Protein AF-A0A813KMC5-F1 (afdb_monomer)

Mean predicted aligned error: 9.62 Å

Sequence (122 aa):
ALAAATIFVACHALCIFRRPLALIGEELLSRVCIVKIGGCVLLLLHETLWAFPPAKQGAPLRAWHAIGTTLLLDTLLLAFLKVPREERNSRSTLLRVGFTACRLTSDFIPFAAVFFLWSASL

pLDDT: mean 71.36, std 12.16, range [42.28, 87.62]

Radius of gyration: 17.1 Å; Cα contacts (8 Å, |Δi|>4): 81; chains: 1; bounding box: 41×24×46 Å

Solvent-accessible surface area (backbone atoms only — not comparable to full-atom values): 6737 Å² total; per-residue (Å²): 97,67,67,42,54,52,49,53,51,52,30,55,59,30,26,77,71,62,38,51,60,81,70,88,58,57,68,59,54,42,53,52,31,53,54,49,40,54,49,41,52,52,49,52,47,50,51,59,65,67,60,69,63,94,78,75,91,68,70,88,48,72,63,57,56,54,42,51,50,38,40,52,38,35,41,39,44,42,29,47,69,71,48,59,54,87,54,41,24,45,77,68,38,58,54,50,22,50,54,46,24,53,49,53,49,62,61,44,52,56,53,51,50,51,52,50,55,52,62,77,73,108

Nearest PDB structures (foldseek):
  4tnv-assembly2_P  TM=2.756E-01  e=2.681E+00  Caenorhabditis elegans
  7tu9-assembly1_B  TM=2.882E-01  e=5.307E+00  Danio rerio

Structure (mmCIF, N/CA/C/O backbone):
data_AF-A0A813KMC5-F1
#
_entry.id   AF-A0A813KMC5-F1
#
loop_
_atom_site.group_PDB
_atom_site.id
_atom_site.type_symbol
_atom_site.label_atom_id
_atom_site.label_alt_id
_atom_site.label_comp_id
_atom_site.label_asym_id
_atom_site.label_entity_id
_atom_site.label_seq_id
_atom_site.pdbx_PDB_ins_code
_atom_site.Cartn_x
_atom_site.Cartn_y
_atom_site.Cartn_z
_atom_site.occupancy
_atom_site.B_iso_or_equiv
_atom_site.auth_seq_id
_atom_site.auth_comp_id
_atom_site.auth_asym_id
_atom_site.auth_atom_id
_atom_site.pdbx_PDB_model_num
ATOM 1 N N . ALA A 1 1 ? -6.998 4.168 -7.431 1.00 56.22 1 ALA A N 1
ATOM 2 C CA . ALA A 1 1 ? -6.826 5.510 -6.843 1.00 56.22 1 ALA A CA 1
ATOM 3 C C . ALA A 1 1 ? -8.063 5.968 -6.066 1.00 56.22 1 ALA A C 1
ATOM 5 O O . ALA A 1 1 ? -7.949 6.148 -4.861 1.00 56.22 1 ALA A O 1
ATOM 6 N N . LEU A 1 2 ? -9.242 6.086 -6.701 1.00 66.69 2 LEU A N 1
ATOM 7 C CA . LEU A 1 2 ? -10.457 6.594 -6.037 1.00 66.69 2 LEU A CA 1
ATOM 8 C C . LEU A 1 2 ? -10.814 5.864 -4.731 1.00 66.69 2 LEU A C 1
ATOM 10 O O . LEU A 1 2 ? -11.005 6.522 -3.719 1.00 66.69 2 LEU A O 1
ATOM 14 N N . ALA A 1 3 ? -10.818 4.527 -4.723 1.00 69.06 3 ALA A N 1
ATOM 15 C CA . ALA A 1 3 ? -11.218 3.748 -3.547 1.00 69.06 3 ALA A CA 1
ATOM 16 C C . ALA A 1 3 ? -10.386 4.056 -2.285 1.00 69.06 3 ALA A C 1
ATOM 18 O O . ALA A 1 3 ? -10.949 4.225 -1.209 1.00 69.06 3 ALA A O 1
ATOM 19 N N . ALA A 1 4 ? -9.061 4.193 -2.412 1.00 67.88 4 ALA A N 1
ATOM 20 C CA . ALA A 1 4 ? -8.193 4.544 -1.288 1.00 67.88 4 ALA A CA 1
ATOM 21 C C . ALA A 1 4 ? -8.505 5.954 -0.763 1.00 67.88 4 ALA A C 1
ATOM 23 O O . ALA A 1 4 ? -8.690 6.134 0.437 1.00 67.88 4 ALA A O 1
ATOM 24 N N . ALA A 1 5 ? -8.649 6.939 -1.656 1.00 70.00 5 ALA A N 1
ATOM 25 C CA . ALA A 1 5 ? -9.011 8.303 -1.273 1.00 70.00 5 ALA A CA 1
ATOM 26 C C . ALA A 1 5 ? -10.372 8.353 -0.556 1.00 70.00 5 ALA A C 1
ATOM 28 O O . ALA A 1 5 ? -10.494 8.986 0.490 1.00 70.00 5 ALA A O 1
ATOM 29 N N . THR A 1 6 ? -11.373 7.625 -1.058 1.00 76.94 6 THR A N 1
ATOM 30 C CA . THR A 1 6 ? -12.694 7.519 -0.425 1.00 76.94 6 THR A CA 1
ATOM 31 C C . THR A 1 6 ? -12.610 6.887 0.965 1.00 76.94 6 THR A C 1
ATOM 33 O O . THR A 1 6 ? -13.253 7.377 1.888 1.00 76.94 6 THR A O 1
ATOM 36 N N . ILE A 1 7 ? -11.787 5.849 1.147 1.00 79.19 7 ILE A N 1
ATOM 37 C CA . ILE A 1 7 ? -11.567 5.198 2.449 1.00 79.19 7 ILE A CA 1
ATOM 38 C C . ILE A 1 7 ? -10.899 6.158 3.441 1.00 79.19 7 ILE A C 1
ATOM 40 O O . ILE A 1 7 ? -11.331 6.240 4.589 1.00 79.19 7 ILE A O 1
ATOM 44 N N . PHE A 1 8 ? -9.900 6.933 3.009 1.00 72.31 8 PHE A N 1
ATOM 45 C CA . PHE A 1 8 ? -9.254 7.939 3.858 1.00 72.31 8 PHE A CA 1
ATOM 46 C C . PHE A 1 8 ? -10.213 9.064 4.263 1.00 72.31 8 PHE A C 1
ATOM 48 O O . PHE A 1 8 ? -10.245 9.449 5.432 1.00 72.31 8 PHE A O 1
ATOM 55 N N . VAL A 1 9 ? -11.038 9.553 3.333 1.00 79.19 9 VAL A N 1
ATOM 56 C CA . VAL A 1 9 ? -12.066 10.565 3.623 1.00 79.19 9 VAL A CA 1
ATOM 57 C C . VAL A 1 9 ? -13.130 10.009 4.573 1.00 79.19 9 VAL A C 1
ATOM 59 O O . VAL A 1 9 ? -13.473 10.670 5.552 1.00 79.19 9 VAL A O 1
ATOM 62 N N . ALA A 1 10 ? -13.608 8.783 4.345 1.00 78.12 10 ALA A N 1
ATOM 63 C CA . ALA A 1 10 ? -14.574 8.118 5.219 1.00 78.12 10 ALA A CA 1
ATOM 64 C C . ALA A 1 10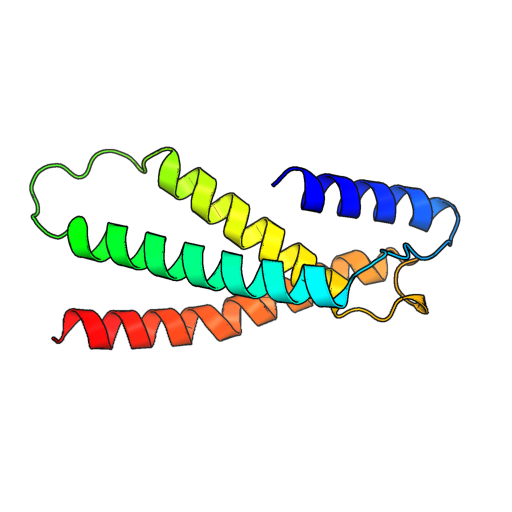 ? -14.004 7.885 6.625 1.00 78.12 10 ALA A C 1
ATOM 66 O O . ALA A 1 10 ? -14.682 8.142 7.618 1.00 78.12 10 ALA A O 1
ATOM 67 N N . CYS A 1 11 ? -12.739 7.468 6.723 1.00 75.62 11 CYS A N 1
ATOM 68 C CA . CYS A 1 11 ? -12.047 7.336 7.999 1.00 75.62 11 CYS A CA 1
ATOM 69 C C . CYS A 1 11 ? -11.957 8.687 8.713 1.00 75.62 11 CYS A C 1
ATOM 71 O O . CYS A 1 11 ? -12.297 8.775 9.887 1.00 75.62 11 CYS A O 1
ATOM 73 N N . HIS A 1 12 ? -11.560 9.752 8.011 1.00 75.62 12 HIS A N 1
ATOM 74 C CA . HIS A 1 12 ? -11.469 11.088 8.595 1.00 75.62 12 HIS A CA 1
ATOM 75 C C . HIS A 1 12 ? -12.834 11.590 9.091 1.00 75.62 12 HIS A C 1
ATOM 77 O O . HIS A 1 12 ? -12.926 12.131 10.192 1.00 75.62 12 HIS A O 1
ATOM 83 N N . ALA A 1 13 ? -13.899 11.375 8.315 1.00 79.12 13 ALA A N 1
ATOM 84 C CA . ALA A 1 13 ? -15.261 11.727 8.706 1.00 79.12 13 ALA A CA 1
ATOM 85 C C . ALA A 1 13 ? -15.722 10.948 9.950 1.00 79.12 13 ALA A C 1
ATOM 87 O O . ALA A 1 13 ? -16.278 11.540 10.871 1.00 79.12 13 ALA A O 1
ATOM 88 N N . LEU A 1 14 ? -15.448 9.643 10.028 1.00 78.88 14 LEU A N 1
ATOM 89 C CA . LEU A 1 14 ? -15.836 8.808 11.171 1.00 78.88 14 LEU A CA 1
ATOM 90 C C . LEU A 1 14 ? -14.994 9.062 12.430 1.00 78.88 14 LEU A C 1
ATOM 92 O O . LEU A 1 14 ? -15.528 8.975 13.539 1.00 78.88 14 LEU A O 1
ATOM 96 N N . CYS A 1 15 ? -13.727 9.466 12.280 1.00 75.75 15 CYS A N 1
ATOM 97 C CA . CYS A 1 15 ? -12.887 9.918 13.392 1.00 75.75 15 CYS A CA 1
ATOM 98 C C . CYS A 1 15 ? -13.510 11.108 14.139 1.00 75.75 15 CYS A C 1
ATOM 100 O O . CYS A 1 15 ? -13.400 11.177 15.362 1.00 75.75 15 CYS A O 1
ATOM 102 N N . ILE A 1 16 ? -14.211 12.017 13.442 1.00 79.56 16 ILE A N 1
ATOM 103 C CA . ILE A 1 16 ? -14.922 13.148 14.077 1.00 79.56 16 ILE A CA 1
ATOM 104 C C . ILE A 1 16 ? -15.973 12.633 15.071 1.00 79.56 16 ILE A C 1
ATOM 106 O O . ILE A 1 16 ? -16.131 13.190 16.154 1.00 79.56 16 ILE A O 1
ATOM 110 N N . PHE A 1 17 ? -16.628 11.518 14.745 1.00 81.94 17 PHE A N 1
ATOM 111 C CA . PHE A 1 17 ? -17.636 10.870 15.587 1.00 81.94 17 PHE A CA 1
ATOM 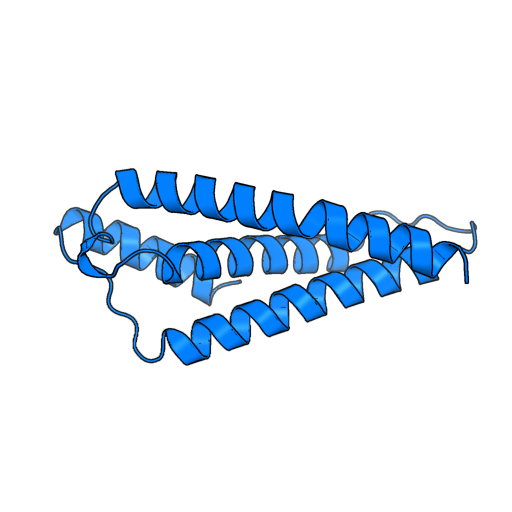112 C C . PHE A 1 17 ? -17.060 9.782 16.507 1.00 81.94 17 PHE A C 1
ATOM 114 O O . PHE A 1 17 ? -17.824 9.032 17.113 1.00 81.94 17 PHE A O 1
ATOM 121 N N . ARG A 1 18 ? -15.724 9.663 16.601 1.00 77.75 18 ARG A N 1
ATOM 122 C CA . ARG A 1 18 ? -14.998 8.603 17.330 1.00 77.75 18 ARG A CA 1
ATOM 123 C C . ARG A 1 18 ? -15.438 7.177 16.977 1.00 77.75 18 ARG A C 1
ATOM 125 O O . ARG A 1 18 ? -15.295 6.261 17.787 1.00 77.75 18 ARG A O 1
ATOM 132 N N . ARG A 1 19 ? -15.951 6.966 15.763 1.00 79.25 19 ARG A N 1
ATOM 133 C CA . ARG A 1 19 ? -16.342 5.639 15.281 1.00 79.25 19 ARG A CA 1
ATOM 134 C C . ARG A 1 19 ? -15.219 5.040 14.435 1.00 79.25 19 ARG A C 1
ATOM 136 O O . ARG A 1 19 ? -14.693 5.734 13.568 1.00 79.25 19 ARG A O 1
ATOM 143 N N . PRO A 1 20 ? -14.838 3.774 14.662 1.00 80.62 20 PRO A N 1
ATOM 144 C CA . PRO A 1 20 ? -13.863 3.112 13.811 1.00 80.62 20 PRO A CA 1
ATOM 145 C C . PRO A 1 20 ? -14.474 2.806 12.439 1.00 80.62 20 PRO A C 1
ATOM 147 O O . PRO A 1 20 ? -15.627 2.380 12.340 1.00 80.62 20 PRO A O 1
ATOM 150 N N . LEU A 1 21 ? -13.696 2.996 11.372 1.00 82.25 21 LEU A N 1
ATOM 151 C CA . LEU A 1 21 ? -14.086 2.543 10.039 1.00 82.25 21 LEU A CA 1
ATOM 152 C C . LEU A 1 21 ? -13.883 1.024 9.937 1.00 82.25 21 LEU A C 1
ATOM 154 O O . LEU A 1 21 ? -12.747 0.538 9.931 1.00 82.25 21 LEU A O 1
ATOM 158 N N . ALA A 1 22 ? -14.990 0.292 9.828 1.00 82.19 22 ALA A N 1
ATOM 159 C CA . ALA A 1 22 ? -15.001 -1.134 9.527 1.00 82.19 22 ALA A CA 1
ATOM 160 C C . ALA A 1 22 ? -15.236 -1.336 8.028 1.00 82.19 22 ALA A C 1
ATOM 162 O O . ALA A 1 22 ? -16.253 -0.894 7.491 1.00 82.19 22 ALA A O 1
ATOM 163 N N . LEU A 1 23 ? -14.299 -1.998 7.352 1.00 83.06 23 LEU A N 1
ATOM 164 C CA . LEU A 1 23 ? -14.449 -2.366 5.949 1.00 83.06 23 LEU A CA 1
ATOM 165 C C . LEU A 1 23 ? -14.826 -3.847 5.864 1.00 83.06 23 LEU A C 1
ATOM 167 O O . LEU A 1 23 ? -14.292 -4.694 6.581 1.00 83.06 23 LEU A O 1
ATOM 171 N N . ILE A 1 24 ? -15.756 -4.176 4.973 1.00 86.50 24 ILE A N 1
ATOM 172 C CA . ILE A 1 24 ? -16.071 -5.571 4.660 1.00 86.50 24 ILE A CA 1
ATOM 173 C C . ILE A 1 24 ? -15.010 -6.074 3.676 1.00 86.50 24 ILE A C 1
ATOM 175 O O . ILE A 1 24 ? -14.693 -5.393 2.703 1.00 86.50 24 ILE A O 1
ATOM 179 N N . GLY A 1 25 ? -14.448 -7.260 3.931 1.00 86.06 25 GLY A N 1
ATOM 180 C CA . GLY A 1 25 ? -13.458 -7.873 3.038 1.00 86.06 25 GLY A CA 1
ATOM 181 C C . GLY A 1 25 ? -12.043 -7.287 3.133 1.00 86.06 25 GLY A C 1
ATOM 182 O O . GLY A 1 25 ? -11.318 -7.305 2.144 1.00 86.06 25 GLY A O 1
ATOM 183 N N . GLU A 1 26 ? -11.626 -6.787 4.301 1.00 86.75 26 GLU A N 1
ATOM 184 C CA . GLU A 1 26 ? -10.278 -6.222 4.529 1.00 86.75 26 GLU A CA 1
ATOM 185 C C . GLU A 1 26 ? -9.135 -7.148 4.097 1.00 86.75 26 GLU A C 1
ATOM 187 O O . GLU A 1 26 ? -8.139 -6.679 3.552 1.00 86.75 26 GLU A O 1
ATOM 192 N N . GLU A 1 27 ? -9.286 -8.457 4.296 1.00 86.94 27 GLU A N 1
ATOM 193 C CA . GLU A 1 27 ? -8.289 -9.445 3.879 1.00 86.94 27 GLU A CA 1
ATOM 194 C C . GLU A 1 27 ? -8.204 -9.582 2.353 1.00 86.94 27 GLU A C 1
ATOM 196 O O . GLU A 1 27 ? -7.118 -9.657 1.784 1.00 86.94 27 GLU A O 1
ATOM 201 N N . LEU A 1 28 ? -9.344 -9.564 1.660 1.00 87.62 28 LEU A N 1
ATOM 202 C CA . LEU A 1 28 ? -9.354 -9.565 0.199 1.00 87.62 28 LEU A CA 1
ATOM 203 C C . LEU A 1 28 ? -8.746 -8.262 -0.335 1.00 87.62 28 LEU A C 1
ATOM 205 O O . LEU A 1 28 ? -7.931 -8.285 -1.257 1.00 87.62 28 LEU A O 1
ATOM 209 N N . LEU A 1 29 ? -9.097 -7.131 0.280 1.00 85.12 29 LEU A N 1
ATOM 210 C CA . LEU A 1 29 ? -8.580 -5.819 -0.091 1.00 85.12 29 LEU A CA 1
ATOM 211 C C . LEU A 1 29 ? -7.063 -5.724 0.120 1.00 85.12 29 LEU A C 1
ATOM 213 O O . LEU A 1 29 ? -6.371 -5.171 -0.735 1.00 85.12 29 LEU A O 1
ATOM 217 N N . SER A 1 30 ? -6.527 -6.299 1.202 1.00 85.56 30 SER A N 1
ATOM 218 C CA . SER A 1 30 ? -5.083 -6.320 1.457 1.00 85.56 30 SER A CA 1
ATOM 219 C C . SER A 1 30 ? -4.337 -7.148 0.408 1.00 85.56 30 SER A C 1
ATOM 221 O O . SER A 1 30 ? -3.340 -6.674 -0.139 1.00 85.56 30 SER A O 1
ATOM 223 N N . ARG A 1 31 ? -4.859 -8.327 0.039 1.00 85.50 31 ARG A N 1
ATOM 224 C CA . 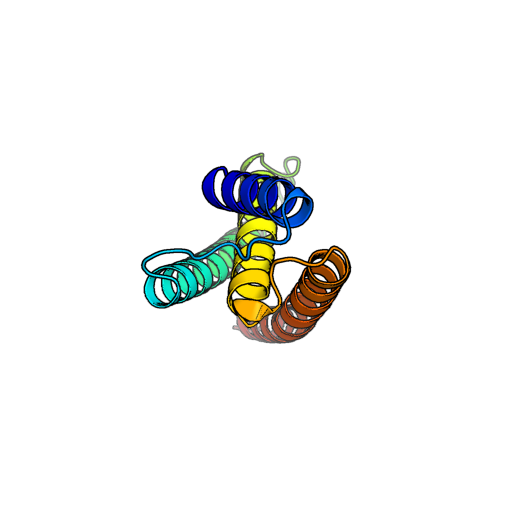ARG A 1 31 ? -4.299 -9.166 -1.035 1.00 85.50 31 ARG A CA 1
ATOM 225 C C . ARG A 1 31 ? -4.297 -8.437 -2.378 1.00 85.50 31 ARG A C 1
ATOM 227 O O . ARG A 1 31 ? -3.275 -8.421 -3.058 1.00 85.50 31 ARG A O 1
ATOM 234 N N . VAL A 1 32 ? -5.404 -7.780 -2.733 1.00 86.06 32 VAL A N 1
ATOM 235 C CA . VAL A 1 32 ? -5.505 -6.975 -3.962 1.00 86.06 32 VAL A CA 1
ATOM 236 C C . VAL A 1 32 ? -4.486 -5.833 -3.962 1.00 86.06 32 VAL A C 1
ATOM 238 O O . VAL A 1 32 ? -3.836 -5.608 -4.981 1.00 86.06 32 VAL A O 1
ATOM 241 N N . CYS A 1 33 ? -4.294 -5.140 -2.834 1.00 84.38 33 CYS A N 1
ATOM 242 C CA . CYS A 1 33 ? -3.279 -4.087 -2.726 1.00 84.38 33 CYS A CA 1
ATOM 243 C C . CYS A 1 33 ? -1.867 -4.640 -2.947 1.00 84.38 33 CYS A C 1
ATOM 245 O O . CYS A 1 33 ? -1.112 -4.060 -3.717 1.00 84.38 33 CYS A O 1
ATOM 247 N N . ILE A 1 34 ? -1.522 -5.779 -2.338 1.00 84.25 34 ILE A N 1
ATOM 248 C CA . ILE A 1 34 ? -0.204 -6.412 -2.509 1.00 84.25 34 ILE A CA 1
ATOM 249 C C . ILE A 1 34 ? 0.042 -6.778 -3.978 1.00 84.25 34 ILE A C 1
ATOM 251 O O . ILE A 1 34 ? 1.093 -6.440 -4.520 1.00 84.25 34 ILE A O 1
ATOM 255 N N . VAL A 1 35 ? -0.933 -7.410 -4.642 1.00 85.38 35 VAL A N 1
ATOM 256 C CA . VAL A 1 35 ? -0.822 -7.777 -6.065 1.00 85.38 35 VAL A CA 1
ATOM 257 C C . VAL A 1 35 ? -0.645 -6.536 -6.940 1.00 85.38 35 VAL A C 1
ATOM 259 O O . VAL A 1 35 ? 0.215 -6.519 -7.817 1.00 85.38 35 VAL A O 1
ATOM 262 N N . LYS A 1 36 ? -1.417 -5.472 -6.686 1.00 83.44 36 LYS A N 1
ATOM 263 C CA . LYS A 1 36 ? -1.315 -4.217 -7.444 1.00 83.44 36 LYS A CA 1
ATOM 264 C C . LYS A 1 36 ? 0.012 -3.504 -7.222 1.00 83.44 36 LYS A C 1
ATOM 266 O O . LYS A 1 36 ? 0.582 -3.018 -8.195 1.00 83.44 36 LYS A O 1
ATOM 271 N N . ILE A 1 37 ? 0.518 -3.469 -5.988 1.00 84.00 37 ILE A N 1
ATOM 272 C CA . ILE A 1 37 ? 1.846 -2.925 -5.678 1.00 84.00 37 ILE A CA 1
ATOM 273 C C . ILE A 1 37 ? 2.903 -3.714 -6.453 1.00 84.00 37 ILE A C 1
ATOM 275 O O . ILE A 1 37 ? 3.662 -3.109 -7.203 1.00 84.00 37 ILE A O 1
ATOM 279 N N . GLY A 1 38 ? 2.897 -5.049 -6.365 1.00 79.94 38 GLY A N 1
ATOM 280 C CA . GLY A 1 38 ? 3.824 -5.903 -7.114 1.00 79.94 38 GLY A CA 1
ATOM 281 C C . GLY A 1 38 ? 3.761 -5.669 -8.628 1.00 79.94 38 GLY A C 1
ATOM 282 O O . GLY A 1 38 ? 4.792 -5.477 -9.265 1.00 79.94 38 GLY A O 1
ATOM 283 N N . GLY A 1 39 ? 2.557 -5.588 -9.201 1.00 82.75 39 GLY A N 1
ATOM 284 C CA . GLY A 1 39 ? 2.365 -5.281 -10.621 1.00 82.75 39 GLY A CA 1
ATOM 285 C C . GLY A 1 39 ? 2.876 -3.891 -11.020 1.00 82.75 39 GLY A C 1
ATOM 286 O O . GLY A 1 39 ? 3.513 -3.750 -12.058 1.00 82.75 39 GLY A O 1
ATOM 287 N N . CYS A 1 40 ? 2.662 -2.869 -10.186 1.00 82.50 40 CYS A N 1
ATOM 288 C CA . CYS A 1 40 ? 3.190 -1.522 -10.421 1.00 82.50 40 CYS A CA 1
ATOM 289 C C . CYS A 1 40 ? 4.725 -1.500 -10.400 1.00 82.50 40 CYS A C 1
ATOM 291 O O . CYS A 1 40 ? 5.334 -0.827 -11.226 1.00 82.50 40 CYS A O 1
ATOM 293 N N . VAL A 1 41 ? 5.348 -2.252 -9.490 1.00 79.38 41 VAL A N 1
ATOM 294 C CA . VAL A 1 41 ? 6.810 -2.396 -9.420 1.00 79.38 41 VAL A CA 1
ATOM 295 C C . VAL A 1 41 ? 7.350 -3.078 -10.672 1.00 79.38 41 VAL A C 1
ATOM 297 O O . VAL A 1 41 ? 8.305 -2.582 -11.260 1.00 79.38 41 VAL A O 1
ATOM 300 N N . LEU A 1 42 ? 6.715 -4.165 -11.119 1.00 79.94 42 LEU A N 1
ATOM 301 C CA . LEU A 1 42 ? 7.097 -4.871 -12.345 1.00 79.94 42 LEU A CA 1
ATOM 302 C C . LEU A 1 42 ? 6.913 -4.011 -13.602 1.00 79.94 42 LEU A C 1
ATOM 304 O O . LEU A 1 42 ? 7.732 -4.085 -14.511 1.00 79.94 42 LEU A O 1
ATOM 308 N N . LEU A 1 43 ? 5.870 -3.179 -13.658 1.00 78.19 43 LEU A N 1
ATOM 309 C CA . LEU A 1 43 ? 5.661 -2.243 -14.765 1.00 78.19 43 LEU A CA 1
ATOM 310 C C . LEU A 1 43 ? 6.698 -1.120 -14.768 1.00 78.19 43 LEU A C 1
ATOM 312 O O . LEU A 1 43 ? 7.246 -0.819 -15.822 1.00 78.19 43 LEU A O 1
ATOM 316 N N . LEU A 1 44 ? 7.009 -0.529 -13.608 1.00 74.00 44 LEU A N 1
ATOM 317 C CA . LEU A 1 44 ? 8.104 0.443 -13.500 1.00 74.00 44 LEU A CA 1
ATOM 318 C C . LEU A 1 44 ? 9.425 -0.186 -13.936 1.00 74.00 44 LEU A C 1
ATOM 320 O O . LEU A 1 44 ? 10.173 0.423 -14.691 1.00 74.00 44 LEU A O 1
ATOM 324 N N . LEU A 1 45 ? 9.673 -1.425 -13.513 1.00 71.38 45 LEU A N 1
ATOM 325 C CA . LEU A 1 45 ? 10.833 -2.197 -13.925 1.00 71.38 45 LEU A CA 1
ATOM 326 C C . LEU A 1 45 ? 10.881 -2.386 -15.441 1.00 71.38 45 LEU A C 1
ATOM 328 O O . LEU A 1 45 ? 11.883 -2.045 -16.065 1.00 71.38 45 LEU A O 1
ATOM 332 N N . HIS A 1 46 ? 9.797 -2.876 -16.034 1.00 73.81 46 HIS A N 1
ATOM 333 C CA . HIS A 1 46 ? 9.689 -3.056 -17.474 1.00 73.81 46 HIS A CA 1
ATOM 334 C C . HIS A 1 46 ? 9.979 -1.751 -18.224 1.00 73.81 46 HIS A C 1
ATOM 336 O O . HIS A 1 46 ? 10.817 -1.737 -19.119 1.00 73.81 46 HIS A O 1
ATOM 342 N N . GLU A 1 47 ? 9.350 -0.645 -17.820 1.00 71.38 47 GLU A N 1
ATOM 343 C CA . GLU A 1 47 ? 9.561 0.677 -18.419 1.00 71.38 47 GLU A CA 1
ATOM 344 C C . GLU A 1 47 ? 11.019 1.141 -18.302 1.00 71.38 47 GLU A C 1
ATOM 346 O O . GLU A 1 47 ? 11.584 1.644 -19.269 1.00 71.38 47 GLU A O 1
ATOM 351 N N . THR A 1 48 ? 11.663 0.945 -17.147 1.00 69.19 48 THR A N 1
ATOM 352 C CA . THR A 1 48 ? 13.073 1.334 -16.966 1.00 69.19 48 THR A CA 1
ATOM 353 C C . THR A 1 48 ? 14.045 0.486 -17.785 1.00 69.19 48 THR A C 1
ATOM 355 O O . THR A 1 48 ? 15.003 1.033 -18.322 1.00 69.19 48 THR A O 1
ATOM 358 N N . LEU A 1 49 ? 13.797 -0.822 -17.922 1.00 69.19 49 LEU A N 1
ATOM 359 C CA . LEU A 1 49 ? 14.632 -1.725 -18.720 1.00 69.19 49 LEU A CA 1
ATOM 360 C C . LEU A 1 49 ? 14.427 -1.509 -20.228 1.00 69.19 49 LEU A C 1
ATOM 362 O O . LEU A 1 49 ? 15.374 -1.606 -21.000 1.00 69.19 49 LEU A O 1
ATOM 366 N N . TRP A 1 50 ? 13.210 -1.166 -20.659 1.00 64.00 50 TRP A N 1
ATOM 367 C CA . TRP A 1 50 ? 12.908 -0.861 -22.062 1.00 64.00 50 TRP A CA 1
ATOM 368 C C . TRP A 1 50 ? 13.331 0.546 -22.497 1.00 64.00 50 TRP A C 1
ATOM 370 O O . TRP A 1 50 ? 13.547 0.773 -23.685 1.00 64.00 50 TRP A O 1
ATOM 380 N N . ALA A 1 51 ? 13.505 1.486 -21.564 1.00 59.00 51 ALA A N 1
ATOM 381 C CA . ALA A 1 51 ? 14.032 2.825 -21.842 1.00 59.00 51 ALA A CA 1
ATOM 382 C C . ALA A 1 51 ? 15.557 2.855 -22.112 1.00 59.00 51 ALA A C 1
ATOM 384 O O . ALA A 1 51 ? 16.128 3.932 -22.287 1.00 59.00 51 ALA A O 1
ATOM 385 N N . PHE A 1 52 ? 16.219 1.691 -22.152 1.00 52.72 52 PHE A N 1
ATOM 386 C CA . PHE A 1 52 ? 17.669 1.544 -22.297 1.00 52.72 52 PHE A CA 1
ATOM 387 C C . PHE A 1 52 ? 18.256 1.494 -23.731 1.00 52.72 52 PHE A C 1
ATOM 389 O O . PHE A 1 52 ? 19.439 1.178 -23.856 1.00 52.72 52 PHE A O 1
ATOM 396 N N . PRO A 1 53 ? 17.571 1.884 -24.828 1.00 51.06 53 PRO A N 1
ATOM 397 C CA . PRO A 1 53 ? 18.257 2.512 -25.949 1.00 51.06 53 PRO A CA 1
ATOM 398 C C . PRO A 1 53 ? 18.266 4.043 -25.749 1.00 51.06 53 PRO A C 1
ATOM 400 O O . PRO A 1 53 ? 17.213 4.645 -25.537 1.00 51.06 53 PRO A O 1
ATOM 403 N N . PRO A 1 54 ? 19.421 4.724 -25.870 1.00 50.62 54 PRO A N 1
ATOM 404 C CA . PRO A 1 54 ? 19.616 6.112 -25.427 1.00 50.62 54 PRO A CA 1
ATOM 405 C C . PRO A 1 54 ? 18.985 7.177 -26.347 1.00 50.62 54 PRO A C 1
ATOM 407 O O . PRO A 1 54 ? 19.333 8.354 -26.277 1.00 50.62 54 PRO A O 1
ATOM 410 N N . ALA A 1 55 ? 18.059 6.809 -27.231 1.00 46.78 55 ALA A N 1
ATOM 411 C CA . ALA A 1 55 ? 17.514 7.708 -28.236 1.00 46.78 55 ALA A CA 1
ATOM 412 C C . ALA A 1 55 ? 16.061 8.068 -27.905 1.00 46.78 55 ALA A C 1
ATOM 414 O O . ALA A 1 55 ? 15.139 7.352 -28.282 1.00 46.78 55 ALA A O 1
ATOM 415 N N . LYS A 1 56 ? 15.886 9.243 -27.286 1.00 48.25 56 LYS A N 1
ATOM 416 C CA . LYS A 1 56 ? 14.616 9.907 -26.917 1.00 48.25 56 LYS A CA 1
ATOM 417 C C . LYS A 1 56 ? 14.115 9.558 -25.513 1.00 48.25 56 LYS A C 1
ATOM 419 O O . LYS A 1 56 ? 13.082 8.923 -25.333 1.00 48.25 56 LYS A O 1
ATOM 424 N N . GLN A 1 57 ? 14.809 10.114 -24.519 1.00 50.19 57 GLN A N 1
ATOM 425 C CA . GLN A 1 57 ? 14.237 10.430 -23.208 1.00 50.19 57 GLN A CA 1
ATOM 426 C C . GLN A 1 57 ? 13.072 11.422 -23.391 1.00 50.19 57 GLN A C 1
ATOM 428 O O . GLN A 1 57 ? 13.229 12.637 -23.290 1.00 50.19 57 GLN A O 1
ATOM 433 N N . GLY A 1 58 ? 11.902 10.906 -23.759 1.00 45.88 58 GLY A N 1
ATOM 434 C CA . GLY A 1 58 ? 10.653 11.649 -23.688 1.00 45.88 58 GLY A CA 1
ATOM 435 C C . GLY A 1 58 ? 10.282 11.851 -22.223 1.00 45.88 58 GLY A C 1
ATOM 436 O O . GLY A 1 58 ? 10.469 10.947 -21.413 1.00 45.88 58 GLY A O 1
ATOM 437 N N . ALA A 1 59 ? 9.791 13.047 -21.894 1.00 49.62 59 ALA A N 1
ATOM 438 C CA . ALA A 1 59 ? 9.323 13.465 -20.572 1.00 49.62 59 ALA A CA 1
ATOM 439 C C . ALA A 1 59 ? 8.583 12.350 -19.800 1.00 49.62 59 ALA A C 1
ATOM 441 O O . ALA A 1 59 ? 7.906 11.545 -20.444 1.00 49.62 59 ALA A O 1
ATOM 442 N N . PRO A 1 60 ? 8.641 12.330 -18.447 1.00 52.72 60 PRO A N 1
ATOM 443 C CA . PRO A 1 60 ? 7.969 11.317 -17.634 1.00 52.72 60 PRO A CA 1
ATOM 444 C C . PRO A 1 60 ? 6.528 11.141 -18.114 1.00 52.72 60 PRO A C 1
ATOM 446 O O . PRO A 1 60 ? 5.694 12.042 -17.993 1.00 52.72 60 PRO A O 1
ATOM 449 N N . LEU A 1 61 ? 6.266 9.993 -18.745 1.00 61.88 61 LEU A N 1
ATOM 450 C CA . LEU A 1 61 ? 4.984 9.694 -19.365 1.00 61.88 61 LEU A CA 1
ATOM 451 C C . LEU A 1 61 ? 3.908 9.774 -18.280 1.00 61.88 61 LEU A C 1
ATOM 453 O O . LEU A 1 61 ? 4.132 9.364 -17.141 1.00 61.88 61 LEU A O 1
ATOM 457 N N . ARG A 1 62 ? 2.705 10.246 -18.622 1.00 66.50 62 ARG A N 1
ATOM 458 C CA . ARG A 1 62 ? 1.533 10.223 -17.718 1.00 66.50 62 ARG A CA 1
ATOM 459 C C . ARG A 1 62 ? 1.348 8.858 -17.027 1.00 66.50 62 ARG A C 1
ATOM 461 O O . ARG A 1 62 ? 0.838 8.806 -15.911 1.00 66.50 62 ARG A O 1
ATOM 468 N N . ALA A 1 63 ? 1.814 7.781 -17.665 1.00 65.12 63 ALA A N 1
ATOM 469 C CA . ALA A 1 63 ? 1.910 6.433 -17.115 1.00 65.12 63 ALA A CA 1
ATOM 470 C C . ALA A 1 63 ? 2.744 6.346 -15.822 1.00 65.12 63 ALA A C 1
ATOM 472 O O . ALA A 1 63 ? 2.265 5.782 -14.848 1.00 65.12 63 ALA A O 1
ATOM 473 N N . TRP A 1 64 ? 3.931 6.957 -15.753 1.00 68.50 64 TRP A N 1
ATOM 474 C CA . TRP A 1 64 ? 4.771 6.961 -14.546 1.00 68.50 64 TRP A CA 1
ATOM 475 C C . TRP A 1 64 ? 4.075 7.649 -13.376 1.00 68.50 64 TRP A C 1
ATOM 477 O O . TRP A 1 64 ? 4.082 7.142 -12.256 1.00 68.50 64 TRP A O 1
ATOM 487 N N . HIS A 1 65 ? 3.414 8.777 -13.648 1.00 68.56 65 HIS A N 1
ATOM 488 C CA . HIS A 1 65 ? 2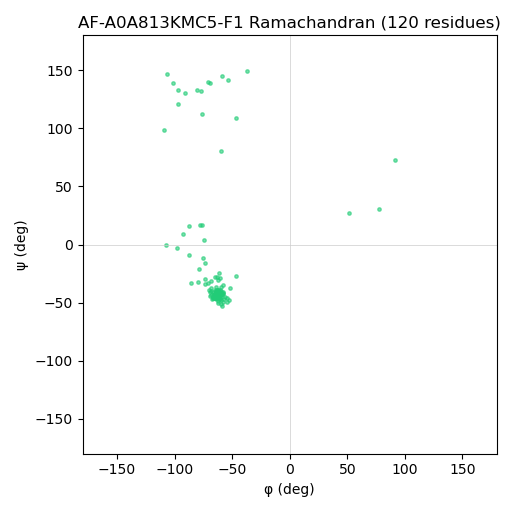.632 9.477 -12.636 1.00 68.56 65 HIS A CA 1
ATOM 489 C C . HIS A 1 65 ? 1.460 8.609 -12.154 1.00 68.56 65 HIS A C 1
ATOM 491 O O . HIS A 1 65 ? 1.270 8.445 -10.953 1.00 68.56 65 HIS A O 1
ATOM 497 N N . ALA A 1 66 ? 0.718 7.983 -13.072 1.00 70.25 66 ALA A N 1
ATOM 498 C CA . ALA A 1 66 ? -0.398 7.100 -12.736 1.00 70.25 66 ALA A CA 1
ATOM 499 C C . ALA A 1 66 ? 0.037 5.855 -11.937 1.00 70.25 66 ALA A C 1
ATOM 501 O O . ALA A 1 66 ? -0.640 5.471 -10.977 1.00 70.25 66 ALA A O 1
ATOM 502 N N . ILE A 1 67 ? 1.173 5.248 -12.296 1.00 73.69 67 ILE A N 1
ATOM 503 C CA . ILE A 1 67 ? 1.747 4.098 -11.591 1.00 73.69 67 ILE A CA 1
ATOM 504 C C . ILE A 1 67 ? 2.226 4.524 -10.199 1.00 73.69 67 ILE A C 1
ATOM 506 O O . ILE A 1 67 ? 1.849 3.898 -9.210 1.00 73.69 67 ILE A O 1
ATOM 510 N N . GLY A 1 68 ? 2.957 5.638 -10.094 1.00 71.31 68 GLY A N 1
ATOM 511 C CA . GLY A 1 68 ? 3.419 6.189 -8.819 1.00 71.31 68 GLY A CA 1
ATOM 512 C C . GLY A 1 68 ? 2.271 6.545 -7.870 1.00 71.31 68 GLY A C 1
ATOM 513 O O . GLY A 1 68 ? 2.292 6.162 -6.701 1.00 71.31 68 GLY A O 1
ATOM 514 N N . THR A 1 69 ? 1.218 7.205 -8.365 1.00 72.25 69 THR A N 1
ATOM 515 C CA . THR A 1 69 ? 0.016 7.501 -7.568 1.00 72.25 69 THR A CA 1
ATOM 516 C C . THR A 1 69 ? -0.688 6.224 -7.109 1.00 72.25 69 THR A C 1
ATOM 518 O O . THR A 1 69 ? -1.162 6.155 -5.976 1.00 72.25 69 THR A O 1
ATOM 521 N N . THR A 1 70 ? -0.762 5.199 -7.963 1.00 77.88 70 THR A N 1
ATOM 522 C CA . THR A 1 70 ? -1.381 3.914 -7.604 1.00 77.88 70 THR A CA 1
ATOM 523 C C . THR A 1 70 ? -0.581 3.203 -6.520 1.00 77.88 70 THR A C 1
ATOM 525 O O . THR A 1 70 ? -1.161 2.777 -5.524 1.00 77.88 70 THR A O 1
ATOM 528 N N . LEU A 1 71 ? 0.744 3.165 -6.663 1.00 78.06 71 LEU A N 1
ATOM 529 C CA . LEU A 1 71 ? 1.655 2.546 -5.708 1.00 78.06 71 LEU A CA 1
ATOM 530 C C . LEU A 1 71 ? 1.598 3.251 -4.345 1.00 78.06 71 LEU A C 1
ATOM 532 O O . LEU A 1 71 ? 1.476 2.586 -3.318 1.00 78.06 71 LEU A O 1
ATOM 536 N N . LEU A 1 72 ? 1.572 4.587 -4.329 1.00 77.38 72 LEU A N 1
ATOM 537 C CA . LEU A 1 72 ? 1.419 5.374 -3.103 1.00 77.38 72 LEU A CA 1
ATOM 538 C C . LEU A 1 72 ? 0.079 5.093 -2.405 1.00 77.38 72 LEU A C 1
ATOM 540 O O . LEU A 1 72 ? 0.048 4.812 -1.208 1.00 77.38 72 LEU A O 1
ATOM 544 N N . LEU A 1 73 ? -1.030 5.153 -3.146 1.00 78.75 73 LEU A N 1
ATOM 545 C CA . LEU A 1 73 ? -2.371 4.992 -2.582 1.00 78.75 73 LEU A CA 1
ATOM 546 C C . LEU A 1 73 ? -2.634 3.568 -2.084 1.00 78.75 73 LEU A C 1
ATOM 548 O O . LEU A 1 73 ? -3.224 3.406 -1.017 1.00 78.75 73 LEU A O 1
ATOM 552 N N . ASP A 1 74 ? -2.185 2.548 -2.816 1.00 83.06 74 ASP A N 1
ATOM 553 C CA . ASP A 1 74 ? -2.335 1.152 -2.401 1.00 83.06 74 ASP A CA 1
ATOM 554 C C . ASP A 1 74 ? -1.418 0.826 -1.206 1.00 83.06 74 ASP A C 1
ATOM 556 O O . ASP A 1 74 ? -1.821 0.076 -0.319 1.00 83.06 74 ASP A O 1
ATOM 560 N N . THR A 1 75 ? -0.230 1.440 -1.110 1.00 80.88 75 THR A N 1
ATOM 561 C CA . THR A 1 75 ? 0.663 1.288 0.058 1.00 80.88 75 THR A CA 1
ATOM 562 C C . THR A 1 75 ? 0.078 1.951 1.303 1.00 80.88 75 THR A C 1
ATOM 564 O O . THR A 1 75 ? 0.077 1.354 2.380 1.00 80.88 75 THR A O 1
ATOM 567 N N . LEU A 1 76 ? -0.483 3.157 1.164 1.00 79.06 76 LEU A N 1
ATOM 568 C CA . LEU A 1 76 ? -1.199 3.842 2.243 1.00 79.06 7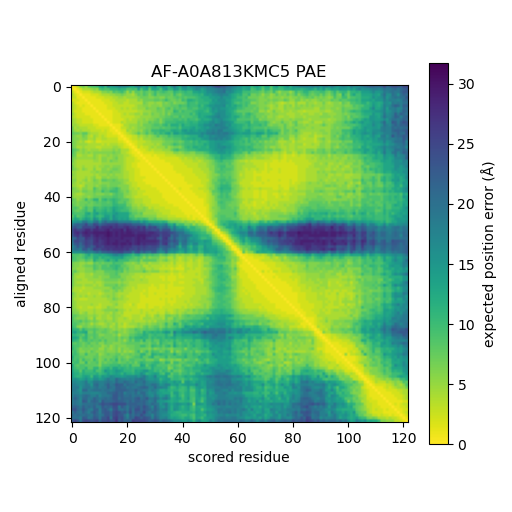6 LEU A CA 1
ATOM 569 C C . LEU A 1 76 ? -2.430 3.050 2.695 1.00 79.06 76 LEU A C 1
ATOM 571 O O . LEU A 1 76 ? -2.676 2.923 3.894 1.00 79.06 76 LEU A O 1
ATOM 575 N N . LEU A 1 77 ? -3.184 2.482 1.751 1.00 82.31 77 LEU A N 1
ATOM 576 C CA . LEU A 1 77 ? -4.337 1.641 2.053 1.00 82.31 77 LEU A CA 1
ATOM 577 C C . LEU A 1 77 ? -3.918 0.344 2.758 1.00 82.31 77 LEU A C 1
ATOM 579 O O . LEU A 1 77 ? -4.527 -0.036 3.753 1.00 82.31 77 LEU A O 1
ATOM 583 N N . LEU A 1 78 ? -2.847 -0.308 2.305 1.00 84.56 78 LEU A N 1
ATOM 584 C CA . LEU A 1 78 ? -2.314 -1.504 2.955 1.00 84.56 78 LEU A CA 1
ATOM 585 C C . LEU A 1 78 ? -1.811 -1.201 4.375 1.00 84.56 78 LEU A C 1
ATOM 587 O O . LEU A 1 78 ? -2.068 -1.975 5.296 1.00 84.56 78 LEU A O 1
ATOM 591 N N . ALA A 1 79 ? -1.137 -0.066 4.572 1.00 82.31 79 ALA A N 1
ATOM 592 C CA . ALA A 1 79 ? -0.718 0.404 5.889 1.00 82.31 79 ALA A CA 1
ATOM 593 C C . ALA A 1 79 ? -1.920 0.681 6.806 1.00 82.31 79 ALA A C 1
ATOM 595 O O . ALA A 1 79 ? -1.896 0.303 7.974 1.00 82.31 79 ALA A O 1
ATOM 596 N N . PHE A 1 80 ? -2.992 1.270 6.269 1.00 83.25 80 PHE A N 1
ATOM 597 C CA . PHE A 1 80 ? -4.250 1.486 6.985 1.00 83.25 80 PHE A CA 1
ATOM 598 C C . PHE A 1 80 ? -4.911 0.174 7.421 1.00 83.25 80 PHE A C 1
ATOM 600 O O . PHE A 1 80 ? -5.311 0.038 8.576 1.00 83.25 80 PHE A O 1
ATOM 607 N N . LEU A 1 81 ? -4.974 -0.820 6.530 1.00 84.81 81 LEU A N 1
ATOM 608 C CA . LEU A 1 81 ? -5.558 -2.130 6.831 1.00 84.81 81 LEU A CA 1
ATOM 609 C C . LEU A 1 81 ? -4.800 -2.889 7.928 1.00 84.81 81 LEU A C 1
ATOM 611 O O . LEU A 1 81 ? -5.414 -3.668 8.652 1.00 84.81 81 LEU A O 1
ATOM 615 N N . LYS A 1 82 ? -3.493 -2.639 8.086 1.00 83.81 82 LYS A N 1
ATOM 616 C CA . LYS A 1 82 ? -2.676 -3.217 9.166 1.00 83.81 82 LYS A CA 1
ATOM 617 C C . LYS A 1 82 ? -2.948 -2.607 10.543 1.00 83.81 82 LYS A C 1
ATOM 619 O O . LYS A 1 82 ? -2.539 -3.194 11.540 1.00 83.81 82 LYS A O 1
ATOM 624 N N . VAL A 1 83 ? -3.610 -1.452 10.622 1.00 83.81 83 VAL A N 1
ATOM 625 C CA . VAL A 1 83 ? -3.986 -0.863 11.911 1.00 83.81 83 VAL A CA 1
ATOM 626 C C . VAL A 1 83 ? -5.210 -1.598 12.476 1.00 83.81 83 VAL A C 1
ATOM 628 O O . VAL A 1 83 ? -6.187 -1.771 11.732 1.00 83.81 83 VAL A O 1
ATOM 631 N N . PRO A 1 84 ? -5.202 -1.998 13.767 1.00 83.69 84 PRO A N 1
ATOM 632 C CA . PRO A 1 84 ? -6.358 -2.606 14.425 1.00 83.69 84 PRO A CA 1
ATOM 633 C C . PRO A 1 84 ? -7.607 -1.738 14.287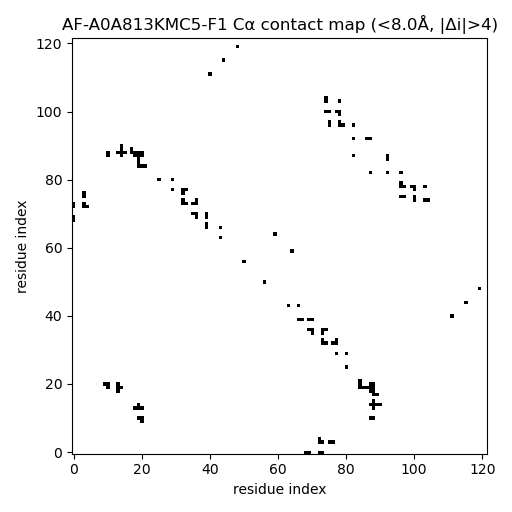 1.00 83.69 84 PRO A C 1
ATOM 635 O O . PRO A 1 84 ? -7.524 -0.511 14.349 1.00 83.69 84 PRO A O 1
ATOM 638 N N . ARG A 1 85 ? -8.774 -2.359 14.090 1.00 82.12 85 ARG A N 1
ATOM 639 C CA . ARG A 1 85 ? -10.026 -1.637 13.803 1.00 82.12 85 ARG A CA 1
ATOM 640 C C . ARG A 1 85 ? -10.373 -0.651 14.907 1.00 82.12 85 ARG A C 1
ATOM 642 O O . ARG A 1 85 ? -10.769 0.473 14.618 1.00 82.12 85 ARG A O 1
ATOM 649 N N . GLU A 1 86 ? -10.168 -1.059 16.148 1.00 81.31 86 GLU A N 1
ATOM 650 C CA . GLU A 1 86 ? -10.452 -0.309 17.367 1.00 81.31 86 GLU A CA 1
ATOM 651 C C . GLU A 1 86 ? -9.651 1.000 17.430 1.00 81.31 86 GLU A C 1
ATOM 653 O O . GLU A 1 86 ? -10.120 1.991 17.986 1.00 81.31 86 GLU A O 1
ATOM 658 N N . GLU A 1 87 ? -8.475 1.031 16.797 1.00 79.69 87 GLU A N 1
ATOM 659 C CA . GLU A 1 87 ? -7.579 2.187 16.768 1.00 79.69 87 GLU A CA 1
ATOM 660 C C . GLU A 1 87 ? -7.888 3.160 15.615 1.00 79.69 87 GLU A C 1
ATOM 662 O O . GLU A 1 87 ? -7.358 4.269 15.578 1.00 79.69 87 GLU A O 1
ATOM 667 N N . ARG A 1 88 ? -8.763 2.818 14.659 1.00 79.00 88 ARG A N 1
ATOM 668 C CA . ARG A 1 88 ? -9.020 3.630 13.443 1.00 79.00 88 ARG A CA 1
ATOM 669 C C . ARG A 1 88 ? -9.910 4.860 13.656 1.00 79.00 88 ARG A C 1
ATOM 671 O O . ARG A 1 88 ? -10.434 5.406 12.692 1.00 79.00 88 ARG A O 1
ATOM 678 N N . ASN A 1 89 ? -10.098 5.300 14.896 1.00 75.50 89 ASN A N 1
ATOM 679 C CA . ASN A 1 89 ? -10.920 6.459 15.261 1.00 75.50 89 ASN A CA 1
ATOM 680 C C . ASN A 1 89 ? -10.098 7.685 15.708 1.00 75.50 89 ASN A C 1
ATOM 682 O O . ASN A 1 89 ? -10.676 8.721 16.040 1.00 75.50 89 ASN A O 1
ATOM 686 N N . SER A 1 90 ? -8.765 7.579 15.732 1.00 73.38 90 SER A N 1
ATOM 687 C CA . SER A 1 90 ? -7.874 8.629 16.228 1.00 73.38 90 SER A CA 1
ATOM 688 C C . SER A 1 90 ? -7.128 9.351 15.105 1.00 73.38 90 SER A C 1
ATOM 690 O O . SER A 1 90 ? -6.699 8.758 14.117 1.00 73.38 90 SER A O 1
ATOM 692 N N . ARG A 1 91 ? -6.870 10.652 15.290 1.00 70.38 91 ARG A N 1
ATOM 693 C CA . ARG A 1 91 ? -5.952 11.412 14.420 1.00 70.38 91 ARG A CA 1
ATOM 694 C C . ARG A 1 91 ? -4.518 10.876 14.473 1.00 70.38 91 ARG A C 1
ATOM 696 O O . ARG A 1 91 ? -3.821 10.932 13.463 1.00 70.38 91 ARG A O 1
ATOM 703 N N . SER A 1 92 ? -4.089 10.316 15.609 1.00 75.62 92 SER A N 1
ATOM 704 C CA . SER A 1 92 ? -2.774 9.662 15.728 1.00 75.62 92 SER A CA 1
ATOM 705 C C . SER A 1 92 ? -2.635 8.460 14.790 1.00 75.62 92 SER A C 1
ATOM 707 O O . SER A 1 92 ? -1.529 8.125 14.369 1.00 75.62 92 SER A O 1
ATOM 709 N N . THR A 1 93 ? -3.755 7.857 14.397 1.00 73.06 93 THR A N 1
ATOM 710 C CA . THR A 1 93 ? -3.793 6.718 13.485 1.00 73.06 93 THR A CA 1
ATOM 711 C C . THR A 1 93 ? -3.412 7.109 12.069 1.00 73.06 93 THR A C 1
ATOM 713 O O . THR A 1 93 ? -2.646 6.391 11.443 1.00 73.06 93 THR A O 1
ATOM 716 N N . LEU A 1 94 ? -3.832 8.278 11.579 1.00 68.25 94 LEU A N 1
ATOM 717 C CA . LEU A 1 94 ? -3.410 8.770 10.261 1.00 68.25 94 LEU A CA 1
ATOM 718 C C . LEU A 1 94 ? -1.894 9.004 10.197 1.00 68.25 94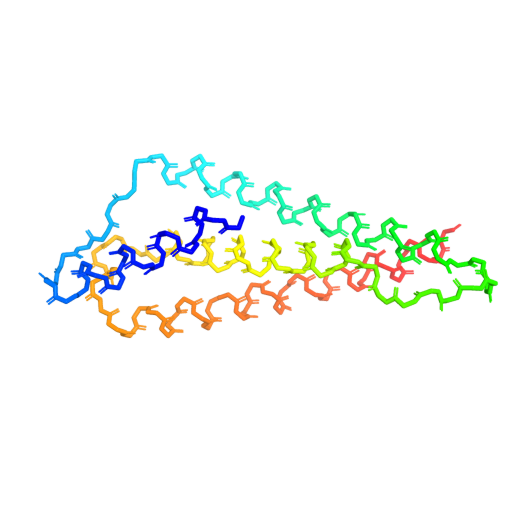 LEU A C 1
ATOM 720 O O . LEU A 1 94 ? -1.257 8.646 9.208 1.00 68.25 94 LEU A O 1
ATOM 724 N N . LEU A 1 95 ? -1.303 9.527 11.277 1.00 73.38 95 LEU A N 1
ATOM 725 C CA . LEU A 1 95 ? 0.151 9.671 11.391 1.00 73.38 95 LEU A CA 1
ATOM 726 C C . LEU A 1 95 ? 0.845 8.306 11.421 1.00 73.38 95 LEU A C 1
ATOM 728 O O . LEU A 1 95 ? 1.802 8.092 10.681 1.00 73.38 95 LEU A O 1
ATOM 732 N N . ARG A 1 96 ? 0.339 7.360 12.223 1.00 77.25 96 ARG A N 1
ATOM 733 C CA . ARG A 1 96 ? 0.877 5.994 12.306 1.00 77.25 96 ARG A CA 1
ATOM 734 C C . ARG A 1 96 ? 0.805 5.281 10.952 1.00 77.25 96 ARG A C 1
ATOM 736 O O . ARG A 1 96 ? 1.785 4.667 10.556 1.00 77.25 96 ARG A O 1
ATOM 743 N N . VAL A 1 97 ? -0.292 5.433 10.209 1.00 77.62 97 VAL A N 1
ATOM 744 C CA . VAL A 1 97 ? -0.447 4.915 8.839 1.00 77.62 97 VAL A CA 1
ATOM 745 C C . VAL A 1 97 ? 0.578 5.531 7.895 1.00 77.62 97 VAL A C 1
ATOM 747 O O . VAL A 1 97 ? 1.189 4.796 7.125 1.00 77.62 97 VAL A O 1
ATOM 750 N N . GLY A 1 98 ? 0.823 6.841 7.991 1.00 68.88 98 GLY A N 1
ATOM 751 C CA . GLY A 1 98 ? 1.889 7.510 7.243 1.00 68.88 98 GLY A CA 1
ATOM 752 C C . GLY A 1 98 ? 3.269 6.919 7.542 1.00 68.88 98 GLY A C 1
ATOM 753 O O . GLY A 1 98 ? 3.981 6.533 6.621 1.00 68.88 98 GLY A O 1
ATOM 754 N N . PHE A 1 99 ? 3.623 6.750 8.820 1.00 74.88 99 PHE A N 1
ATOM 755 C CA . PHE A 1 99 ? 4.889 6.123 9.222 1.00 74.88 99 PHE A CA 1
ATOM 756 C C . PHE A 1 99 ? 5.004 4.665 8.764 1.00 74.88 99 PHE A C 1
ATOM 758 O O . PHE A 1 99 ? 6.047 4.261 8.254 1.00 74.88 99 PHE A O 1
ATOM 765 N N . THR A 1 100 ? 3.946 3.869 8.921 1.00 73.94 100 THR A N 1
ATOM 766 C CA . THR A 1 100 ? 3.912 2.474 8.469 1.00 73.94 100 THR A CA 1
ATOM 767 C C . THR A 1 100 ? 4.023 2.384 6.951 1.00 73.94 100 THR A C 1
ATOM 769 O O . THR A 1 100 ? 4.755 1.530 6.462 1.00 73.94 100 THR A O 1
ATOM 772 N N . ALA A 1 101 ? 3.370 3.274 6.203 1.00 69.44 101 ALA A N 1
ATOM 773 C CA . ALA A 1 101 ? 3.513 3.356 4.755 1.00 69.44 101 ALA A CA 1
ATOM 774 C C . ALA A 1 101 ? 4.944 3.739 4.361 1.00 69.44 101 ALA A C 1
ATOM 776 O O . ALA A 1 101 ? 5.534 3.047 3.544 1.00 69.44 101 ALA A O 1
ATOM 777 N N . CYS A 1 102 ? 5.545 4.756 4.988 1.00 66.19 102 CYS A N 1
ATOM 778 C CA . CYS A 1 102 ? 6.945 5.123 4.749 1.00 66.19 102 CYS A CA 1
ATOM 779 C C . CYS A 1 102 ? 7.904 3.959 5.026 1.00 66.19 102 CYS A C 1
ATOM 781 O O . CYS A 1 102 ? 8.819 3.723 4.240 1.00 66.19 102 CYS A O 1
ATOM 7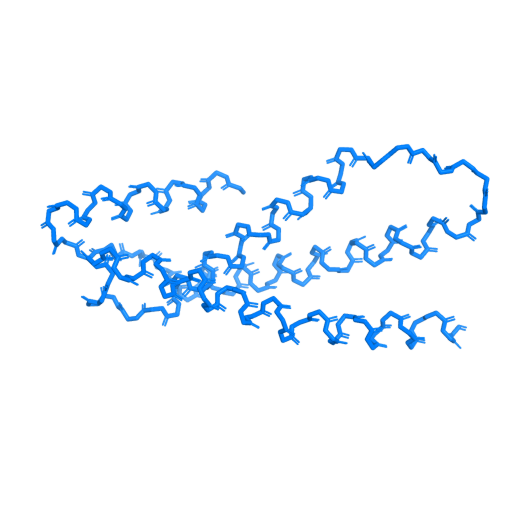83 N N . ARG A 1 103 ? 7.678 3.203 6.106 1.00 69.75 103 ARG A N 1
ATOM 784 C CA . ARG A 1 103 ? 8.479 2.022 6.444 1.00 69.75 103 ARG A CA 1
ATOM 785 C C . ARG A 1 103 ? 8.301 0.901 5.418 1.00 69.75 103 ARG A C 1
ATOM 787 O O . ARG A 1 103 ? 9.292 0.389 4.927 1.00 69.75 103 ARG A O 1
ATOM 794 N N . LEU A 1 104 ? 7.065 0.595 5.018 1.00 66.12 104 LEU A N 1
ATOM 795 C CA . LEU A 1 104 ? 6.782 -0.389 3.964 1.00 66.12 104 LEU A CA 1
ATOM 796 C C . LEU A 1 104 ? 7.431 -0.005 2.633 1.00 66.12 104 LEU A C 1
ATOM 798 O O . LEU A 1 104 ? 7.981 -0.863 1.948 1.00 66.12 104 LEU A O 1
ATOM 802 N N . THR A 1 105 ? 7.410 1.281 2.285 1.00 64.38 105 THR A N 1
ATOM 803 C CA . THR A 1 105 ? 8.097 1.789 1.099 1.00 64.38 105 THR A CA 1
ATOM 804 C C . THR A 1 105 ? 9.614 1.632 1.241 1.00 64.38 105 THR A C 1
ATOM 806 O O . THR A 1 105 ? 10.265 1.151 0.319 1.00 64.38 105 THR A O 1
ATOM 809 N N . SER A 1 106 ? 10.178 1.970 2.405 1.00 58.41 106 SER A N 1
ATOM 810 C CA . SER A 1 106 ? 11.606 1.805 2.712 1.00 58.41 106 SER A CA 1
ATOM 811 C C . SER A 1 106 ? 12.062 0.347 2.739 1.00 58.41 106 SER A C 1
ATOM 813 O O . SER A 1 106 ? 13.234 0.099 2.487 1.00 58.41 106 SER A O 1
ATOM 815 N N . ASP A 1 107 ? 11.185 -0.604 3.053 1.00 62.06 107 ASP A N 1
ATOM 816 C CA . ASP A 1 107 ? 11.514 -2.032 3.061 1.00 62.06 107 ASP A CA 1
ATOM 817 C C . ASP A 1 107 ? 11.500 -2.612 1.633 1.00 62.06 107 ASP A C 1
ATOM 819 O O . ASP A 1 107 ? 12.285 -3.502 1.306 1.00 62.06 107 ASP A O 1
ATOM 823 N N . PHE A 1 108 ? 10.641 -2.086 0.751 1.00 60.75 108 PHE A N 1
ATOM 824 C CA . PHE A 1 108 ? 10.534 -2.547 -0.636 1.00 60.75 108 PHE A CA 1
ATOM 825 C C . PHE A 1 108 ? 11.536 -1.866 -1.589 1.00 60.75 108 PHE A C 1
ATOM 827 O O . PHE A 1 108 ? 12.015 -2.527 -2.508 1.00 60.75 108 PHE A O 1
ATOM 834 N N . ILE A 1 109 ? 11.896 -0.589 -1.385 1.00 58.59 109 ILE A N 1
ATOM 835 C CA . ILE A 1 109 ? 12.859 0.136 -2.243 1.00 58.59 109 ILE A CA 1
ATOM 836 C C . ILE A 1 109 ? 14.210 -0.599 -2.373 1.00 58.59 109 ILE A C 1
ATOM 838 O O . ILE A 1 109 ? 14.683 -0.738 -3.499 1.00 58.59 109 ILE A O 1
ATOM 842 N N . PRO A 1 110 ? 14.836 -1.109 -1.293 1.00 56.34 110 PRO A N 1
ATOM 843 C CA . PRO A 1 110 ? 16.084 -1.861 -1.377 1.00 56.34 110 PRO A CA 1
ATOM 844 C C . PRO A 1 110 ? 15.903 -3.177 -2.128 1.00 56.34 110 PRO A C 1
ATOM 846 O O . PRO A 1 110 ? 16.757 -3.544 -2.924 1.00 56.34 110 PRO A O 1
ATOM 849 N N . PHE A 1 111 ? 14.781 -3.871 -1.915 1.00 56.44 111 PHE A N 1
ATOM 850 C CA . PHE A 1 111 ? 14.484 -5.121 -2.612 1.00 56.44 111 PHE A CA 1
ATOM 851 C C . PHE A 1 111 ? 14.302 -4.888 -4.113 1.00 56.44 111 PHE A C 1
ATOM 853 O O . PHE A 1 111 ? 14.870 -5.609 -4.929 1.00 56.44 111 PHE A O 1
ATOM 860 N N . ALA A 1 112 ? 13.575 -3.831 -4.477 1.00 55.78 112 ALA A N 1
ATOM 861 C CA . ALA A 1 112 ? 13.460 -3.386 -5.852 1.00 55.78 112 ALA A CA 1
ATOM 862 C C . ALA A 1 112 ? 14.839 -3.021 -6.411 1.00 55.78 112 ALA A C 1
ATOM 864 O O . ALA A 1 112 ? 15.191 -3.517 -7.469 1.00 55.78 112 ALA A O 1
ATOM 865 N N . ALA A 1 113 ? 15.652 -2.236 -5.694 1.00 52.88 113 ALA A N 1
ATOM 866 C CA . ALA A 1 113 ? 16.995 -1.830 -6.121 1.00 52.88 113 ALA A CA 1
ATOM 867 C C . ALA A 1 113 ? 17.955 -3.016 -6.332 1.00 52.88 113 ALA A C 1
ATOM 869 O O . ALA A 1 113 ? 18.697 -3.034 -7.310 1.00 52.88 113 ALA A O 1
ATOM 870 N N . VAL A 1 114 ? 17.924 -4.026 -5.458 1.00 55.62 114 VAL A N 1
ATOM 871 C CA . VAL A 1 114 ? 18.703 -5.267 -5.614 1.00 55.62 114 VAL A CA 1
ATOM 872 C C . VAL A 1 114 ? 18.208 -6.069 -6.814 1.00 55.62 114 VAL A C 1
ATOM 874 O O . VAL A 1 114 ? 19.015 -6.519 -7.622 1.00 55.62 114 VAL A O 1
ATOM 877 N N . PHE A 1 115 ? 16.891 -6.203 -6.976 1.00 50.78 115 PHE A N 1
ATOM 878 C CA . PHE A 1 115 ? 16.297 -6.835 -8.149 1.00 50.78 115 PHE A CA 1
ATOM 879 C C . PHE A 1 115 ? 16.663 -6.086 -9.448 1.00 50.78 115 PHE A C 1
ATOM 881 O O . PHE A 1 115 ? 16.962 -6.723 -10.457 1.00 50.78 115 PHE A O 1
ATOM 888 N N . PHE A 1 116 ? 16.700 -4.749 -9.416 1.00 48.56 116 PHE A N 1
ATOM 889 C CA . PHE A 1 116 ? 17.135 -3.879 -10.513 1.00 48.56 116 PHE A CA 1
ATOM 890 C C . PHE A 1 116 ? 18.606 -4.109 -10.871 1.00 48.56 116 PHE A C 1
ATOM 892 O O . PHE A 1 116 ? 18.918 -4.305 -12.042 1.00 48.56 116 PHE A O 1
ATOM 899 N N . LEU A 1 117 ? 19.497 -4.127 -9.875 1.00 49.78 117 LEU A N 1
ATOM 900 C CA . LEU A 1 117 ? 20.926 -4.402 -10.062 1.00 49.78 117 LEU A CA 1
ATOM 901 C C . LEU A 1 117 ? 21.168 -5.804 -10.635 1.00 49.78 117 LEU A C 1
ATOM 903 O O . LEU A 1 117 ? 21.974 -5.956 -11.546 1.00 49.78 117 LEU A O 1
ATOM 907 N N . TRP A 1 118 ? 20.448 -6.812 -10.136 1.00 47.59 118 TRP A N 1
ATOM 908 C CA . TRP A 1 118 ? 20.534 -8.188 -10.625 1.00 47.59 118 TRP A CA 1
ATOM 909 C C . TRP A 1 118 ? 20.010 -8.327 -12.062 1.00 47.59 118 TRP A C 1
ATOM 911 O O . TRP A 1 118 ? 20.687 -8.904 -12.909 1.00 47.59 118 TRP A O 1
ATOM 921 N N . SER A 1 119 ? 18.852 -7.738 -12.372 1.00 42.28 119 SER A N 1
ATOM 922 C CA . SER A 1 119 ? 18.249 -7.808 -13.713 1.00 42.28 119 SER A CA 1
ATOM 923 C C . SER A 1 119 ? 19.044 -7.040 -14.769 1.00 42.28 119 SER A C 1
ATOM 925 O O . SER A 1 119 ? 19.057 -7.446 -15.920 1.00 42.28 119 SER A O 1
ATOM 927 N N . ALA A 1 120 ? 19.715 -5.946 -14.392 1.00 47.16 120 ALA A N 1
ATOM 928 C CA . ALA A 1 120 ? 20.604 -5.201 -15.288 1.00 47.16 120 ALA A CA 1
ATOM 929 C C . ALA A 1 120 ? 21.957 -5.901 -15.531 1.00 47.16 120 ALA A C 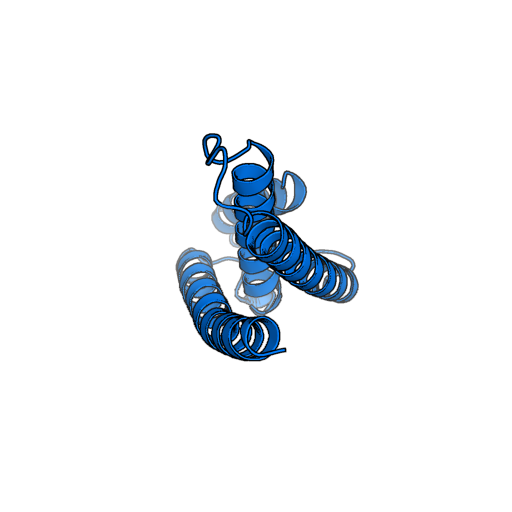1
ATOM 931 O O . ALA A 1 120 ? 22.719 -5.467 -16.392 1.00 47.16 120 ALA A O 1
ATOM 932 N N . SER A 1 121 ? 22.277 -6.939 -14.749 1.00 47.88 121 SER A N 1
ATOM 933 C CA . SER A 1 121 ? 23.505 -7.739 -14.878 1.00 47.88 121 SER A CA 1
ATOM 934 C C . SER A 1 121 ? 23.322 -9.053 -15.651 1.00 47.88 121 SER A C 1
ATOM 936 O O . SER A 1 121 ? 24.299 -9.778 -15.843 1.00 47.88 121 SER A O 1
ATOM 938 N N . LEU A 1 122 ? 22.085 -9.352 -16.064 1.00 46.38 122 LEU A N 1
ATOM 939 C CA . LEU A 1 122 ? 21.700 -10.457 -16.950 1.00 46.38 122 LEU A CA 1
ATOM 940 C C . LEU A 1 122 ? 21.669 -9.987 -18.407 1.00 46.38 122 LEU A C 1
ATOM 942 O O . LEU A 1 122 ? 22.068 -10.797 -19.272 1.00 46.38 122 LEU A O 1
#

Organism: Polarella glacialis (NCBI:txid89957)

Secondary structure (DSSP, 8-state):
-HHHHHHHHHHHHHHHTT---PPTTHHHHHHHHHHHHHHHHHHHHHHHHHT-SSS------HHHHHHHHHHHHHHHHHHHHTS-GGGTTSHHHHHHHHHHHHHHHHHHHHHHHHHHHHHTT-

Foldseek 3Di:
DVVLVVQVVVLVVQLVVLAFDDDPPLVVLLVVLVVLLVVLLVVVLVVVVVPPPPPDPDDDPVSNVVSVVSNLSSLLSNLLSPDDRNPSNDPVSSVSSVVSSVVVCVVVVVVSVVVSVVVVVD